Protein AF-Q225M8-F1 (afdb_monomer_lite)

pLDDT: mean 89.69, std 10.8, range [48.41, 98.25]

Organism: Tetrahymena thermophila (strain SB210) (NCBI:txid312017)

Radius of gyration: 11.69 Å; chains: 1; bounding box: 26×31×32 Å

Secondary structure (DSSP, 8-state):
-EEEEEES-EEES-EEEEEE-SSEEESSEEEEEES-EEES-EEEE-SSEEESSS--HHHHHHHTT-----EEES-SS-EEBTTB-----

Structure (mmCIF, N/CA/C/O backbone):
data_AF-Q225M8-F1
#
_entry.id   AF-Q225M8-F1
#
loop_
_atom_site.group_PDB
_atom_site.id
_atom_site.type_symbol
_atom_site.label_atom_id
_atom_site.label_alt_id
_atom_site.label_comp_id
_atom_site.label_asym_id
_atom_site.label_entity_id
_atom_site.label_seq_id
_atom_site.pdbx_PDB_ins_code
_atom_site.Cartn_x
_atom_site.Cartn_y
_atom_site.Cartn_z
_atom_site.occupancy
_atom_site.B_iso_or_equiv
_atom_site.auth_seq_id
_atom_site.auth_comp_id
_atom_site.auth_asym_id
_atom_site.auth_atom_id
_atom_site.pdbx_PDB_model_num
ATOM 1 N N . MET A 1 1 ? 7.087 19.510 2.359 1.00 70.06 1 MET A N 1
ATOM 2 C CA . MET A 1 1 ? 6.793 18.063 2.322 1.00 70.06 1 MET A CA 1
ATOM 3 C C . MET A 1 1 ? 5.297 17.924 2.098 1.00 70.06 1 MET A C 1
ATOM 5 O O . MET A 1 1 ? 4.554 18.565 2.831 1.00 70.06 1 MET A O 1
ATOM 9 N N . ALA A 1 2 ? 4.863 17.230 1.045 1.00 90.31 2 ALA A N 1
ATOM 10 C CA . ALA A 1 2 ? 3.438 17.099 0.745 1.00 90.31 2 ALA 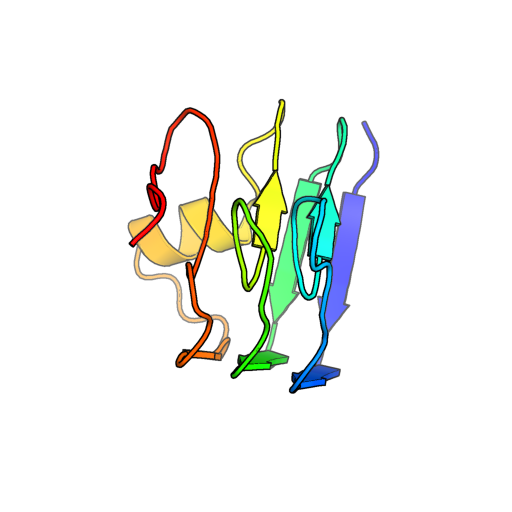A CA 1
ATOM 11 C C . ALA A 1 2 ? 2.821 15.974 1.588 1.00 90.31 2 ALA A C 1
ATOM 13 O O . ALA A 1 2 ? 3.490 14.989 1.905 1.00 90.31 2 ALA A O 1
ATOM 14 N N . SER A 1 3 ? 1.555 16.135 1.963 1.00 93.50 3 SER A N 1
ATOM 15 C CA . SER A 1 3 ? 0.804 15.132 2.713 1.00 93.50 3 SER A CA 1
ATOM 16 C C . SER A 1 3 ? -0.532 14.884 2.030 1.00 93.50 3 SER A C 1
ATOM 18 O O . SER A 1 3 ? -1.233 15.831 1.669 1.00 93.50 3 SER A O 1
ATOM 20 N N . LEU A 1 4 ? -0.863 13.608 1.846 1.00 94.69 4 LEU A N 1
ATOM 21 C CA . LEU A 1 4 ? -2.147 13.145 1.346 1.00 94.69 4 LEU A CA 1
ATOM 22 C C . LEU A 1 4 ? -2.936 12.520 2.498 1.00 94.69 4 LEU A C 1
ATOM 24 O O . LEU A 1 4 ? -2.418 11.702 3.256 1.00 94.69 4 LEU A O 1
ATOM 28 N N . THR A 1 5 ? -4.208 12.893 2.616 1.00 96.50 5 THR A N 1
ATOM 29 C CA . THR A 1 5 ? -5.146 12.286 3.564 1.00 96.50 5 THR A CA 1
ATOM 30 C C . THR A 1 5 ? -6.270 11.611 2.794 1.00 96.50 5 THR A C 1
ATOM 32 O O . THR A 1 5 ? -6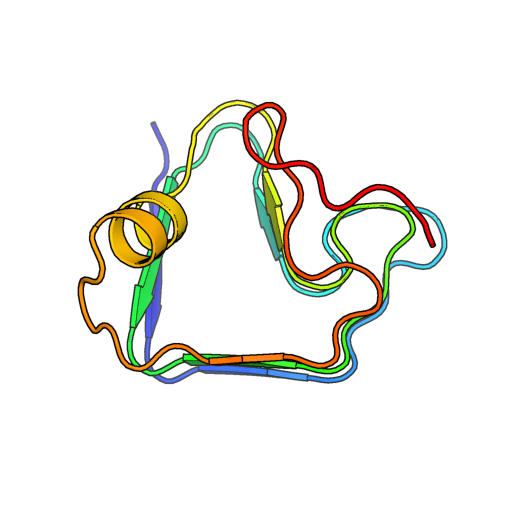.973 12.266 2.028 1.00 96.50 5 THR A O 1
ATOM 35 N N . ILE A 1 6 ? -6.454 10.311 3.017 1.00 97.31 6 ILE A N 1
ATOM 36 C CA . ILE A 1 6 ? -7.544 9.517 2.442 1.00 97.31 6 ILE A CA 1
ATOM 37 C C . ILE A 1 6 ? -8.462 9.069 3.576 1.00 97.31 6 ILE A C 1
ATOM 39 O O . ILE A 1 6 ? -8.005 8.472 4.552 1.00 97.31 6 ILE A O 1
ATOM 43 N N . LYS A 1 7 ? -9.762 9.346 3.449 1.00 97.69 7 LYS A N 1
ATOM 44 C CA . LYS A 1 7 ? -10.766 8.965 4.446 1.00 97.69 7 LYS A CA 1
ATOM 45 C C . LYS A 1 7 ? -11.995 8.382 3.777 1.00 97.69 7 LYS A C 1
ATOM 47 O O . LYS A 1 7 ? -12.519 8.999 2.856 1.00 97.69 7 LYS A O 1
ATOM 52 N N . LYS A 1 8 ? -12.510 7.275 4.321 1.00 98.06 8 LYS A N 1
ATOM 53 C CA . LYS A 1 8 ? -13.781 6.662 3.890 1.00 98.06 8 LYS A CA 1
ATOM 54 C C . LYS A 1 8 ? -13.820 6.373 2.382 1.00 98.06 8 LYS A C 1
ATOM 56 O O . LYS A 1 8 ? -14.842 6.592 1.735 1.00 98.06 8 LYS A O 1
ATOM 61 N N . SER A 1 9 ? -12.706 5.885 1.837 1.00 98.25 9 SER A N 1
ATOM 62 C CA . SER A 1 9 ? -12.548 5.609 0.405 1.00 98.25 9 SER A CA 1
ATOM 63 C C . SER A 1 9 ? -12.263 4.136 0.137 1.00 98.25 9 SER A C 1
ATOM 65 O O . SER A 1 9 ? -11.748 3.421 0.997 1.00 98.25 9 SER A O 1
ATOM 67 N N . ALA A 1 10 ? -12.544 3.691 -1.087 1.00 97.94 10 ALA A N 1
ATOM 68 C CA . ALA A 1 10 ? -12.218 2.349 -1.549 1.00 97.94 10 ALA A CA 1
ATOM 69 C C . ALA A 1 10 ? -11.466 2.403 -2.887 1.00 97.94 10 ALA A C 1
ATOM 71 O O . ALA A 1 10 ? -11.929 3.033 -3.834 1.00 97.94 10 ALA A O 1
ATOM 72 N N . PHE A 1 11 ? -10.326 1.717 -2.953 1.00 98.12 11 PHE A N 1
ATOM 73 C CA . PHE A 1 11 ? -9.530 1.497 -4.159 1.00 98.12 11 PHE A CA 1
ATOM 74 C C . PHE A 1 11 ? -9.512 -0.006 -4.435 1.00 98.12 11 PHE A C 1
ATOM 76 O O . PHE A 1 11 ? -8.840 -0.769 -3.731 1.00 98.12 11 PHE A O 1
ATOM 83 N N . ILE A 1 12 ? -10.316 -0.433 -5.407 1.00 98.12 12 ILE A N 1
ATOM 84 C CA . ILE A 1 12 ? -10.576 -1.846 -5.691 1.00 98.12 12 ILE A CA 1
ATOM 85 C C . ILE A 1 12 ? -10.271 -2.139 -7.162 1.00 98.12 12 ILE A C 1
ATOM 87 O O . ILE A 1 12 ? -10.629 -1.335 -8.019 1.00 98.12 12 ILE A O 1
ATOM 91 N N . ASP A 1 13 ? -9.608 -3.268 -7.426 1.00 97.50 13 ASP A N 1
ATOM 92 C CA . ASP A 1 13 ? -9.326 -3.803 -8.771 1.00 97.50 13 ASP A CA 1
ATOM 93 C C . ASP A 1 13 ? -8.563 -2.846 -9.714 1.00 97.50 13 ASP A C 1
ATOM 95 O O . ASP A 1 13 ? -8.669 -2.929 -10.940 1.00 97.50 13 ASP A O 1
ATOM 99 N N . ASN A 1 14 ? -7.751 -1.940 -9.159 1.00 97.75 14 ASN A N 1
ATOM 100 C CA . ASN A 1 14 ? -6.901 -1.049 -9.948 1.00 97.75 14 ASN A CA 1
ATOM 101 C C . ASN A 1 14 ? -5.632 -1.775 -10.407 1.00 97.75 14 ASN A C 1
ATOM 103 O O . ASN A 1 14 ? -5.081 -2.621 -9.693 1.00 97.75 14 ASN A O 1
ATOM 107 N N . GLN A 1 15 ? -5.161 -1.435 -11.610 1.00 96.06 15 GLN A N 1
ATOM 108 C CA . GLN A 1 15 ? -4.056 -2.140 -12.251 1.00 96.06 15 GLN A CA 1
ATOM 109 C C . GLN A 1 15 ? -3.017 -1.193 -12.850 1.00 96.06 15 GLN A C 1
ATOM 111 O O . GLN A 1 15 ? -3.337 -0.278 -13.605 1.00 96.06 15 GLN A O 1
ATOM 116 N N . ALA A 1 16 ? -1.750 -1.496 -12.579 1.00 94.75 16 ALA A N 1
ATOM 117 C CA . ALA A 1 16 ? -0.580 -0.855 -13.161 1.00 94.75 16 ALA A CA 1
ATOM 118 C C . ALA A 1 16 ? 0.386 -1.930 -13.695 1.00 94.75 16 ALA A C 1
ATOM 120 O O . ALA A 1 16 ? 1.440 -2.193 -13.115 1.00 94.75 16 ALA A O 1
ATOM 121 N N . LEU A 1 17 ? -0.001 -2.580 -14.802 1.00 87.12 17 LEU A N 1
ATOM 122 C CA . LEU A 1 17 ? 0.620 -3.811 -15.327 1.00 87.12 17 LEU A CA 1
ATOM 123 C C . LEU A 1 17 ? 2.141 -3.740 -15.525 1.00 87.12 17 LEU A C 1
ATOM 125 O O . LEU A 1 17 ? 2.816 -4.753 -15.384 1.00 87.12 17 LEU A O 1
ATOM 129 N N . LEU A 1 18 ? 2.672 -2.560 -15.851 1.00 89.19 18 LEU A N 1
ATOM 130 C CA . LEU A 1 18 ? 4.097 -2.331 -16.114 1.00 89.19 18 LEU A CA 1
ATOM 131 C C . LEU A 1 18 ? 4.706 -1.276 -15.174 1.00 89.19 18 LEU A C 1
ATOM 133 O O . LEU A 1 18 ? 5.712 -0.657 -15.508 1.00 89.19 18 LEU A O 1
ATOM 137 N N . SER A 1 19 ? 4.078 -1.021 -14.021 1.00 92.00 19 SER A N 1
ATOM 138 C CA . SER A 1 19 ? 4.489 0.042 -13.096 1.00 92.00 19 SER A CA 1
ATOM 139 C C . SER A 1 19 ? 4.314 -0.376 -11.628 1.00 92.00 19 SER A C 1
ATOM 141 O O . SER A 1 19 ? 4.279 -1.568 -11.308 1.00 92.00 19 SER A O 1
ATOM 143 N N . THR A 1 20 ? 4.271 0.599 -10.720 1.00 93.38 20 THR A N 1
ATOM 144 C CA . THR A 1 20 ? 4.203 0.410 -9.269 1.00 93.38 20 THR A CA 1
ATOM 145 C C . THR A 1 20 ? 2.962 1.061 -8.664 1.00 93.38 20 THR A C 1
ATOM 147 O O . THR A 1 20 ? 2.436 2.027 -9.217 1.00 93.38 20 THR A O 1
ATOM 150 N N . GLY A 1 21 ? 2.514 0.555 -7.511 1.00 93.25 21 GLY A N 1
ATOM 151 C CA . GLY A 1 21 ? 1.403 1.156 -6.772 1.00 93.25 21 GLY A CA 1
ATOM 152 C C . GLY A 1 21 ? 0.075 0.981 -7.496 1.00 93.25 21 GLY A C 1
ATOM 153 O O . GLY A 1 21 ? -0.474 1.961 -7.986 1.00 93.25 21 GLY A O 1
ATOM 154 N N . GLY A 1 22 ? -0.428 -0.255 -7.582 1.00 95.44 22 GLY A N 1
ATOM 155 C CA . GLY A 1 22 ? -1.616 -0.567 -8.390 1.00 95.44 22 GLY A CA 1
ATOM 156 C C . GLY A 1 22 ? -2.842 0.259 -8.006 1.00 95.44 22 GLY A C 1
ATOM 157 O O . GLY A 1 22 ? -3.610 0.619 -8.888 1.00 95.44 22 GLY A O 1
ATOM 158 N N . ALA A 1 23 ? -2.974 0.636 -6.729 1.00 97.06 23 ALA A N 1
ATOM 159 C CA . ALA A 1 23 ? -3.915 1.663 -6.285 1.00 97.06 23 ALA A CA 1
ATOM 160 C C . ALA A 1 23 ? -3.252 3.025 -6.045 1.00 97.06 23 ALA A C 1
ATOM 162 O O . ALA A 1 23 ? -3.771 4.052 -6.476 1.00 97.06 23 ALA A O 1
ATOM 163 N N . ILE A 1 24 ? -2.150 3.055 -5.288 1.00 96.25 24 ILE A N 1
ATOM 164 C CA . ILE A 1 24 ? -1.541 4.307 -4.825 1.00 96.25 24 ILE A CA 1
ATOM 165 C C . ILE A 1 24 ? -0.028 4.256 -5.024 1.00 96.25 24 ILE A C 1
ATOM 167 O O . ILE A 1 24 ? 0.644 3.339 -4.549 1.00 96.25 24 ILE A O 1
ATOM 171 N N . ASN A 1 25 ? 0.513 5.293 -5.658 1.00 94.88 25 ASN A N 1
ATOM 172 C CA . ASN A 1 25 ? 1.943 5.500 -5.847 1.00 94.88 25 ASN A CA 1
ATOM 173 C C . ASN A 1 25 ? 2.357 6.849 -5.236 1.00 94.88 25 ASN A C 1
ATOM 175 O O . ASN A 1 25 ? 1.879 7.899 -5.664 1.00 94.88 25 ASN A O 1
ATOM 179 N N . LEU A 1 26 ? 3.208 6.817 -4.208 1.00 93.88 26 LEU A N 1
ATOM 180 C CA . LEU A 1 26 ? 3.650 7.994 -3.460 1.00 93.88 26 LEU A CA 1
ATOM 181 C C . LEU A 1 26 ? 5.115 8.325 -3.755 1.00 93.88 26 LEU A C 1
ATOM 183 O O . LEU A 1 26 ? 6.020 7.534 -3.476 1.00 93.88 26 LEU A O 1
ATOM 187 N N . VAL A 1 27 ? 5.347 9.555 -4.213 1.00 92.19 27 VAL A N 1
ATOM 188 C CA . VAL A 1 27 ? 6.683 10.131 -4.416 1.00 92.19 27 VAL A CA 1
ATOM 189 C C . VAL A 1 27 ? 6.829 11.355 -3.517 1.00 92.19 27 VAL A C 1
ATOM 191 O O . VAL A 1 27 ? 6.001 12.266 -3.570 1.00 92.19 27 VAL A O 1
ATOM 194 N N . ASN A 1 28 ? 7.865 11.377 -2.672 1.00 92.00 28 ASN A N 1
ATOM 195 C CA . ASN A 1 28 ? 8.178 12.488 -1.758 1.00 92.00 28 ASN A CA 1
ATOM 196 C C . ASN A 1 28 ? 6.980 13.010 -0.929 1.00 92.00 28 ASN A C 1
ATOM 198 O O . ASN A 1 28 ? 6.909 14.201 -0.609 1.00 92.00 28 ASN A O 1
ATOM 202 N N . SER A 1 29 ? 6.037 12.125 -0.590 1.00 93.00 29 SER A N 1
ATOM 203 C CA . SER A 1 29 ? 4.783 12.478 0.083 1.00 93.00 29 SER A CA 1
ATOM 204 C C . SER A 1 29 ? 4.467 11.518 1.224 1.00 93.00 29 SER A C 1
ATOM 206 O O . SER A 1 29 ? 4.710 10.317 1.107 1.00 93.00 29 SER A O 1
ATOM 208 N N . ASN A 1 30 ? 3.902 12.049 2.308 1.00 94.69 30 ASN A N 1
ATOM 209 C CA . ASN A 1 30 ? 3.308 11.240 3.370 1.00 94.69 30 ASN A CA 1
ATOM 210 C C . ASN A 1 30 ? 1.874 1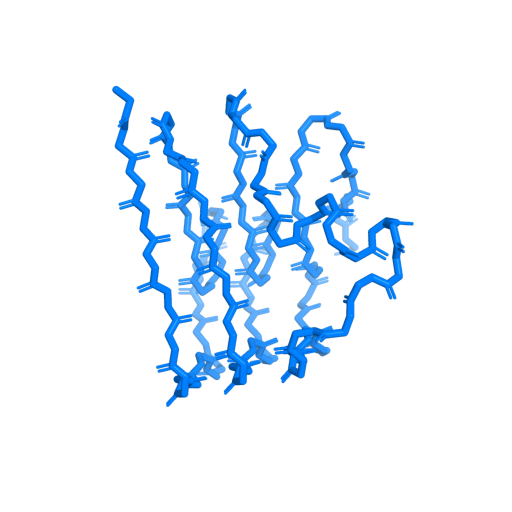0.829 2.991 1.00 94.69 30 ASN A C 1
ATOM 212 O O . ASN A 1 30 ? 1.199 11.545 2.246 1.00 94.69 30 ASN A O 1
ATOM 216 N N . LEU A 1 31 ? 1.399 9.708 3.534 1.00 95.56 31 LEU A N 1
ATOM 217 C CA . LEU A 1 31 ? 0.014 9.266 3.417 1.00 95.56 31 LEU A CA 1
ATOM 218 C C . LEU A 1 31 ? -0.545 8.868 4.786 1.00 95.56 31 LEU A C 1
ATOM 220 O O . LEU A 1 31 ? -0.071 7.924 5.421 1.00 95.56 31 LEU A O 1
ATOM 224 N N . MET A 1 32 ? -1.621 9.551 5.170 1.00 96.25 32 MET A N 1
ATOM 225 C CA . MET A 1 32 ? -2.517 9.150 6.250 1.00 96.25 32 MET A CA 1
ATOM 226 C C . MET A 1 32 ? -3.779 8.522 5.658 1.00 96.25 32 MET A C 1
ATOM 228 O O . MET A 1 32 ? -4.379 9.064 4.724 1.00 96.25 32 MET A O 1
ATOM 232 N N . MET A 1 33 ? -4.205 7.394 6.222 1.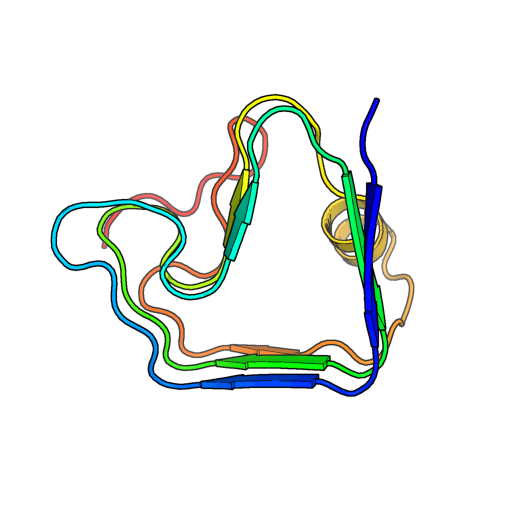00 96.44 33 MET A N 1
ATOM 233 C CA . MET A 1 33 ? -5.423 6.699 5.809 1.00 96.44 33 MET A CA 1
ATOM 234 C C . MET A 1 33 ? -6.324 6.429 7.003 1.00 96.44 33 MET A C 1
ATOM 236 O O . MET A 1 33 ? -5.845 6.011 8.055 1.00 96.44 33 MET A O 1
ATOM 240 N N . GLU A 1 34 ? -7.630 6.590 6.818 1.00 97.25 34 GLU A N 1
ATOM 241 C CA . GLU A 1 34 ? -8.630 6.281 7.839 1.00 97.25 34 GLU A CA 1
ATOM 242 C C . GLU A 1 34 ? -9.892 5.675 7.210 1.00 97.25 34 GLU A C 1
ATOM 244 O O . GLU A 1 34 ? -10.399 6.176 6.199 1.00 97.25 34 GLU A O 1
ATOM 249 N N . ASN A 1 35 ? -10.441 4.624 7.822 1.00 97.62 35 ASN A N 1
ATOM 250 C CA . ASN A 1 35 ? -11.684 3.966 7.405 1.00 97.62 35 ASN A CA 1
ATOM 251 C C . ASN A 1 35 ? -11.720 3.631 5.898 1.00 97.62 35 ASN A C 1
ATOM 253 O O . ASN A 1 35 ? -12.739 3.855 5.246 1.00 97.62 35 ASN A O 1
ATOM 257 N N . SER A 1 36 ? -10.599 3.193 5.318 1.00 97.94 36 SER A N 1
ATOM 258 C CA . SER A 1 36 ? -10.458 3.031 3.865 1.00 97.94 36 SER A CA 1
ATOM 259 C C . SER A 1 36 ? -10.029 1.623 3.455 1.00 97.94 36 SER A C 1
ATOM 261 O O . SER A 1 36 ? -9.398 0.893 4.219 1.00 97.94 36 SER A O 1
ATOM 263 N N . VAL A 1 37 ? -10.350 1.236 2.222 1.00 97.44 37 VAL A N 1
ATOM 264 C CA . VAL A 1 37 ? -10.076 -0.102 1.679 1.00 97.44 37 VAL A CA 1
ATOM 265 C C . VAL A 1 37 ? -9.163 -0.002 0.459 1.00 97.44 37 VAL A C 1
ATOM 267 O O . VAL A 1 37 ? -9.432 0.769 -0.455 1.00 97.44 37 VAL A O 1
ATOM 270 N N . VAL A 1 38 ? -8.103 -0.811 0.424 1.00 97.12 38 VAL A N 1
ATOM 271 C CA . VAL A 1 38 ? -7.243 -1.032 -0.749 1.00 97.12 38 VAL A CA 1
ATOM 272 C C . VAL A 1 38 ? -7.192 -2.533 -0.998 1.00 97.12 38 VAL A C 1
ATOM 274 O O . VAL A 1 38 ? -6.468 -3.257 -0.305 1.00 97.12 38 VAL A O 1
ATOM 277 N N . SER A 1 39 ? -7.993 -3.014 -1.950 1.00 97.44 39 SER A N 1
ATOM 278 C CA . SER A 1 39 ? -8.147 -4.450 -2.187 1.00 97.44 39 SER A CA 1
ATOM 279 C C . SER A 1 39 ? -8.052 -4.862 -3.646 1.00 97.44 39 SER A C 1
ATOM 281 O O . SER A 1 39 ? -8.510 -4.147 -4.526 1.00 97.44 39 SER A O 1
ATOM 283 N N . SER A 1 40 ? -7.501 -6.053 -3.883 1.00 96.69 40 SER A N 1
ATOM 284 C CA . SER A 1 40 ? -7.481 -6.694 -5.208 1.00 96.69 40 SER A CA 1
ATOM 285 C C . SER A 1 40 ? -6.754 -5.890 -6.295 1.00 96.69 40 SER A C 1
ATOM 287 O O . SER A 1 40 ? -6.977 -6.078 -7.484 1.00 96.69 40 SER A O 1
ATOM 289 N N . ASN A 1 41 ? -5.848 -4.997 -5.898 1.00 96.50 41 ASN A N 1
ATOM 290 C CA . ASN A 1 41 ? -5.078 -4.182 -6.828 1.00 96.50 41 ASN A CA 1
ATOM 291 C C . ASN A 1 41 ? -3.792 -4.900 -7.272 1.00 96.50 41 ASN A C 1
ATOM 293 O O . ASN A 1 41 ? -3.197 -5.697 -6.527 1.00 96.50 41 ASN A O 1
ATOM 297 N N . GLN A 1 42 ? -3.342 -4.595 -8.488 1.00 94.50 42 GLN A N 1
ATOM 298 C CA . GLN A 1 42 ? -2.230 -5.276 -9.146 1.00 94.50 42 GLN A CA 1
ATOM 299 C C . GLN A 1 42 ? -1.226 -4.287 -9.746 1.00 94.50 42 GLN A C 1
ATOM 301 O O . GLN A 1 42 ? -1.583 -3.330 -10.422 1.00 94.50 42 GLN A O 1
ATOM 306 N N . ALA A 1 43 ? 0.058 -4.551 -9.534 1.00 93.62 43 ALA A N 1
ATOM 307 C CA . ALA A 1 43 ? 1.178 -3.860 -10.166 1.00 93.62 43 ALA A CA 1
ATOM 308 C C . ALA A 1 43 ? 2.407 -4.772 -10.115 1.00 93.62 43 ALA A C 1
ATOM 310 O O . ALA A 1 43 ? 2.403 -5.744 -9.352 1.00 93.62 43 ALA A O 1
ATOM 311 N N . LEU A 1 44 ? 3.468 -4.440 -10.857 1.00 89.62 44 LEU A N 1
ATOM 312 C CA . LEU A 1 44 ? 4.737 -5.168 -10.739 1.00 89.62 44 LEU A CA 1
ATOM 313 C C . LEU A 1 44 ? 5.311 -5.031 -9.324 1.00 89.62 44 LEU A C 1
ATOM 315 O O . LEU A 1 44 ? 5.798 -5.994 -8.749 1.00 89.62 44 LEU A O 1
ATOM 319 N N . ILE A 1 45 ? 5.232 -3.841 -8.727 1.00 89.06 45 ILE A N 1
ATOM 320 C CA . ILE A 1 45 ? 5.767 -3.591 -7.383 1.00 89.06 45 ILE A CA 1
ATOM 321 C C . ILE A 1 45 ? 4.736 -2.821 -6.562 1.00 89.06 45 ILE A C 1
ATOM 323 O O . ILE A 1 45 ? 4.227 -1.793 -7.002 1.00 89.06 45 ILE A O 1
ATOM 327 N N . GLY A 1 46 ? 4.429 -3.303 -5.354 1.00 89.12 46 GLY A N 1
ATOM 328 C CA . GLY A 1 46 ? 3.429 -2.665 -4.492 1.00 89.12 46 GLY A CA 1
ATOM 329 C C . GLY A 1 46 ? 2.041 -2.658 -5.135 1.00 89.12 46 GLY A C 1
ATOM 330 O O . GLY A 1 46 ? 1.457 -1.600 -5.334 1.00 89.12 46 GLY A O 1
ATOM 331 N N . GLY A 1 47 ? 1.521 -3.835 -5.492 1.00 90.31 47 GLY A N 1
ATOM 332 C CA . GLY A 1 47 ? 0.201 -4.018 -6.107 1.00 90.31 47 GLY A CA 1
ATOM 333 C C . GLY A 1 47 ? -0.934 -3.234 -5.444 1.00 90.31 47 GLY A C 1
ATOM 334 O O . GLY A 1 47 ? -1.782 -2.721 -6.152 1.00 90.31 47 GLY A O 1
ATOM 335 N N . GLY A 1 48 ? -0.916 -3.060 -4.123 1.00 94.25 48 GLY A N 1
ATOM 336 C CA . GLY A 1 48 ? -1.755 -2.088 -3.426 1.00 94.25 48 GLY A CA 1
ATOM 337 C C . GLY A 1 48 ? -1.115 -0.704 -3.448 1.00 94.25 48 GLY A C 1
ATOM 338 O O . GLY A 1 48 ? -1.510 0.166 -4.222 1.00 94.25 48 GLY A O 1
ATOM 339 N N . ILE A 1 49 ? -0.128 -0.505 -2.576 1.00 94.44 49 ILE A N 1
ATOM 340 C CA . ILE A 1 49 ? 0.510 0.800 -2.372 1.00 94.44 49 ILE A CA 1
ATOM 341 C C . ILE A 1 49 ? 2.023 0.686 -2.562 1.00 94.44 49 ILE A C 1
ATOM 343 O O . ILE A 1 49 ? 2.659 -0.236 -2.046 1.00 94.44 49 ILE A O 1
ATOM 347 N N . TYR A 1 50 ? 2.595 1.663 -3.258 1.00 94.38 50 TYR A N 1
ATOM 348 C CA . TYR A 1 50 ? 4.031 1.874 -3.402 1.00 94.38 50 TYR A CA 1
ATOM 349 C C . TYR A 1 50 ? 4.432 3.239 -2.823 1.00 94.38 50 TYR A C 1
ATOM 351 O O . TYR A 1 50 ? 3.761 4.239 -3.082 1.00 94.38 50 TYR A O 1
ATOM 359 N N . TYR A 1 51 ? 5.541 3.297 -2.082 1.00 93.00 51 TYR A N 1
ATOM 360 C CA . TYR A 1 51 ? 6.158 4.544 -1.619 1.00 93.00 51 TYR A CA 1
ATOM 361 C C . TYR A 1 51 ? 7.694 4.457 -1.650 1.00 93.00 51 TYR A C 1
ATOM 363 O O . TYR A 1 51 ? 8.267 3.403 -1.374 1.00 93.00 51 TYR A O 1
ATOM 371 N N . GLN A 1 52 ? 8.376 5.558 -1.991 1.00 88.06 52 GLN A N 1
ATOM 372 C CA . GLN A 1 52 ? 9.821 5.528 -2.279 1.00 88.06 52 GLN A CA 1
ATOM 373 C C . GLN A 1 52 ? 10.715 6.209 -1.223 1.00 88.06 52 GLN A C 1
ATOM 375 O O . GLN A 1 52 ? 11.711 5.614 -0.813 1.00 88.06 52 GLN A O 1
ATOM 380 N N . GLN A 1 53 ? 10.406 7.439 -0.793 1.00 87.62 53 GLN A N 1
ATOM 381 C CA . GLN A 1 53 ? 11.297 8.227 0.086 1.00 87.62 53 GLN A CA 1
ATOM 382 C C . GLN A 1 53 ? 10.794 8.373 1.522 1.00 87.62 53 GLN A C 1
ATOM 384 O O . GLN A 1 53 ? 11.591 8.373 2.455 1.00 87.62 53 GLN A O 1
ATOM 389 N N . ILE A 1 54 ? 9.482 8.527 1.700 1.00 91.06 54 ILE A N 1
ATOM 390 C CA . ILE A 1 54 ? 8.861 8.783 3.002 1.00 91.06 54 ILE A CA 1
ATOM 391 C C . ILE A 1 54 ? 8.098 7.534 3.405 1.00 91.06 54 ILE A C 1
ATOM 393 O O . ILE A 1 54 ? 7.304 7.033 2.613 1.00 91.06 54 ILE A O 1
ATOM 397 N N . ILE A 1 55 ? 8.336 7.049 4.624 1.00 92.12 55 ILE A N 1
ATOM 398 C CA . ILE A 1 55 ? 7.523 5.993 5.229 1.00 92.12 55 ILE A CA 1
ATOM 399 C C . ILE A 1 55 ? 6.169 6.616 5.582 1.00 92.12 55 ILE A C 1
ATOM 401 O O . ILE A 1 55 ? 6.149 7.530 6.405 1.00 92.12 55 ILE A O 1
ATOM 405 N N . PRO A 1 56 ? 5.055 6.165 4.983 1.00 93.69 56 PRO A N 1
ATOM 406 C CA . PRO A 1 56 ? 3.755 6.741 5.271 1.00 93.69 56 PRO A CA 1
ATOM 407 C C . PRO A 1 56 ? 3.308 6.493 6.712 1.00 93.69 56 PRO A C 1
ATOM 409 O O . PRO A 1 56 ? 3.528 5.404 7.246 1.00 93.69 56 PRO A O 1
ATOM 412 N N . ASP A 1 57 ? 2.588 7.443 7.303 1.00 94.38 57 ASP A N 1
ATOM 413 C CA . ASP A 1 57 ? 2.065 7.310 8.668 1.00 94.38 57 ASP A CA 1
ATOM 414 C C . ASP A 1 57 ? 1.195 6.058 8.824 1.00 94.38 57 ASP A C 1
ATOM 416 O O . ASP A 1 57 ? 1.343 5.337 9.803 1.00 94.38 57 ASP A O 1
ATOM 420 N N . PHE A 1 58 ? 0.382 5.698 7.818 1.00 90.31 58 PHE A N 1
ATOM 421 C CA . PHE A 1 58 ? -0.450 4.487 7.904 1.00 90.31 58 PHE A CA 1
ATOM 422 C C . PHE A 1 58 ? 0.376 3.192 8.070 1.00 90.31 58 PHE A C 1
ATOM 424 O O . PHE A 1 58 ? -0.118 2.201 8.612 1.00 90.31 58 PHE A O 1
ATOM 431 N N . VAL A 1 59 ? 1.627 3.182 7.595 1.00 89.75 59 VAL A N 1
ATOM 432 C CA . VAL A 1 59 ? 2.559 2.056 7.746 1.00 89.75 59 VAL A CA 1
ATOM 433 C C . VAL A 1 59 ? 3.129 2.011 9.164 1.00 89.75 59 VAL A C 1
ATOM 435 O O . VAL A 1 59 ? 3.251 0.932 9.754 1.00 89.75 59 VAL A O 1
ATOM 438 N N . LEU A 1 60 ? 3.458 3.176 9.724 1.00 90.69 60 LEU A N 1
ATOM 439 C CA . LEU A 1 60 ? 3.876 3.299 11.120 1.00 90.69 60 LEU A CA 1
ATOM 440 C C . LEU A 1 60 ? 2.735 2.898 12.056 1.00 90.69 60 LEU A C 1
ATOM 442 O O . LEU A 1 60 ? 2.951 2.119 12.979 1.00 90.69 60 LEU A O 1
ATOM 446 N N . ASP A 1 61 ? 1.514 3.334 11.761 1.00 91.50 61 ASP A N 1
ATOM 447 C CA . ASP A 1 61 ? 0.307 2.975 12.498 1.00 91.50 61 ASP A CA 1
ATOM 448 C C . ASP A 1 61 ? 0.065 1.463 12.484 1.00 91.50 61 ASP A C 1
ATOM 450 O O . ASP A 1 61 ? -0.168 0.868 13.537 1.00 91.50 61 ASP A O 1
ATOM 454 N N . LEU A 1 62 ? 0.214 0.811 11.323 1.00 84.56 62 LEU A N 1
ATOM 455 C CA . LEU A 1 62 ? 0.127 -0.648 11.211 1.00 84.56 62 LEU A CA 1
ATOM 456 C C . LEU A 1 62 ? 1.172 -1.351 12.094 1.00 84.56 62 LEU A C 1
ATOM 458 O O . LEU A 1 62 ? 0.858 -2.337 12.762 1.00 84.56 62 LEU A O 1
ATOM 462 N N . THR A 1 63 ? 2.401 -0.831 12.120 1.00 85.81 63 THR A N 1
ATOM 463 C CA . THR A 1 63 ? 3.509 -1.376 12.925 1.00 85.81 63 THR A CA 1
ATOM 464 C C . THR A 1 63 ? 3.266 -1.174 14.425 1.00 85.81 63 THR A C 1
ATOM 466 O O . THR A 1 63 ? 3.497 -2.080 15.224 1.00 85.81 63 THR A O 1
ATOM 469 N N . ASN A 1 64 ? 2.722 -0.015 14.798 1.00 89.88 64 ASN A N 1
ATOM 470 C CA . ASN A 1 64 ? 2.390 0.367 16.170 1.00 89.88 64 ASN A CA 1
ATOM 471 C C . ASN A 1 64 ? 1.035 -0.182 16.644 1.00 89.88 64 ASN A C 1
ATOM 473 O O . ASN A 1 64 ? 0.623 0.100 17.768 1.00 89.88 64 ASN A O 1
ATOM 477 N N . LYS A 1 65 ? 0.340 -0.972 15.811 1.00 88.44 65 LYS A N 1
ATOM 478 C CA . LYS A 1 65 ? -1.007 -1.509 16.078 1.00 88.44 65 LYS A CA 1
ATOM 479 C C . LYS A 1 65 ? -2.045 -0.420 16.383 1.00 88.44 65 LYS A C 1
ATOM 481 O O . LYS A 1 65 ? -3.003 -0.660 17.117 1.00 88.44 65 LYS A O 1
ATOM 486 N N . ILE A 1 66 ? -1.869 0.767 15.811 1.00 91.50 66 ILE A N 1
ATOM 487 C CA . ILE A 1 66 ? -2.854 1.845 15.858 1.00 91.50 66 ILE A CA 1
ATOM 488 C C . ILE A 1 66 ? -3.998 1.476 14.908 1.00 91.50 66 ILE A C 1
ATOM 490 O O . ILE A 1 66 ? -3.792 1.146 13.737 1.00 91.50 66 ILE A O 1
ATOM 494 N N . ILE A 1 67 ? -5.224 1.489 15.430 1.00 88.94 67 ILE A N 1
ATOM 495 C CA . ILE A 1 67 ? -6.412 1.068 14.687 1.00 88.94 67 ILE A CA 1
ATOM 496 C C . ILE A 1 67 ? -7.007 2.276 13.963 1.00 88.94 67 ILE A C 1
ATOM 498 O O . ILE A 1 67 ? -7.693 3.092 14.568 1.00 88.94 67 ILE A O 1
ATOM 502 N N . ASN A 1 68 ? -6.797 2.336 12.648 1.00 92.12 68 ASN A N 1
ATOM 503 C CA . ASN A 1 68 ? -7.395 3.345 11.762 1.00 92.12 68 ASN A CA 1
ATOM 504 C C . ASN A 1 68 ? -8.505 2.780 10.858 1.00 92.12 68 ASN A C 1
ATOM 506 O O . ASN A 1 68 ? -8.902 3.422 9.888 1.00 92.12 68 ASN A O 1
ATOM 510 N N . ASN A 1 69 ? -8.982 1.557 11.131 1.00 95.19 69 ASN A N 1
ATOM 511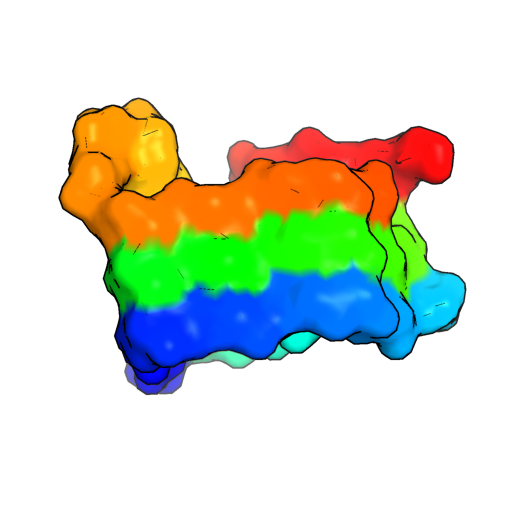 C CA . ASN A 1 69 ? -10.005 0.848 10.344 1.00 95.19 69 ASN A CA 1
ATOM 512 C C . ASN A 1 69 ? -9.695 0.754 8.837 1.00 95.19 69 ASN A C 1
ATOM 514 O O . ASN A 1 69 ? -10.606 0.760 8.008 1.00 95.19 69 ASN A O 1
ATOM 518 N N . ASN A 1 70 ? -8.413 0.681 8.469 1.00 93.88 70 ASN A N 1
ATOM 519 C CA . ASN A 1 70 ? -8.016 0.463 7.082 1.00 93.88 70 ASN A CA 1
ATOM 520 C C . ASN A 1 70 ? -7.887 -1.027 6.780 1.00 93.88 70 ASN A C 1
ATOM 522 O O . ASN A 1 70 ? -7.365 -1.792 7.592 1.00 93.88 70 ASN A O 1
ATOM 526 N N . ILE A 1 71 ? -8.297 -1.425 5.580 1.00 93.62 71 ILE A N 1
ATOM 527 C CA . ILE A 1 71 ? -8.180 -2.800 5.096 1.00 93.62 71 ILE A CA 1
ATOM 528 C C . ILE A 1 71 ? -7.285 -2.803 3.860 1.00 93.62 71 ILE A C 1
ATOM 530 O O . ILE A 1 71 ? -7.619 -2.195 2.847 1.00 93.62 71 ILE A O 1
ATOM 534 N N . ILE A 1 72 ? -6.152 -3.509 3.937 1.00 92.38 72 ILE A N 1
ATOM 535 C CA . ILE A 1 72 ? -5.241 -3.725 2.804 1.00 92.38 72 ILE A CA 1
ATOM 536 C C . ILE A 1 72 ? -5.125 -5.233 2.562 1.00 92.38 72 ILE A C 1
ATOM 538 O O . ILE A 1 72 ? -4.388 -5.951 3.250 1.00 92.38 72 ILE A O 1
ATOM 542 N N . SER A 1 73 ? -5.881 -5.735 1.590 1.00 92.88 73 SER A N 1
ATOM 543 C CA . SER A 1 73 ? -6.095 -7.173 1.382 1.00 92.88 73 SER A CA 1
ATOM 544 C C . SER A 1 73 ? -6.041 -7.558 -0.088 1.00 92.88 73 SER A C 1
ATOM 546 O O . SER A 1 73 ? -6.299 -6.736 -0.946 1.00 92.88 73 SER A O 1
ATOM 548 N N . GLN A 1 74 ? -5.723 -8.815 -0.395 1.00 93.06 74 GLN A N 1
ATOM 549 C CA . GLN A 1 74 ? -5.870 -9.391 -1.746 1.00 93.06 74 GLN A CA 1
ATOM 550 C C . GLN A 1 74 ? -5.124 -8.671 -2.890 1.00 93.06 74 GLN A C 1
ATOM 552 O O . GLN A 1 74 ? -5.303 -9.021 -4.046 1.00 93.06 74 GLN A O 1
ATOM 557 N N . ASN A 1 75 ? -4.258 -7.699 -2.600 1.00 91.12 75 ASN A N 1
ATOM 558 C CA . ASN A 1 75 ? -3.416 -7.080 -3.617 1.00 91.12 75 ASN A CA 1
ATOM 559 C C . ASN A 1 75 ? -2.257 -8.024 -3.969 1.00 91.12 75 ASN A C 1
ATOM 561 O O . ASN A 1 75 ? -1.665 -8.616 -3.059 1.00 91.12 75 ASN A O 1
ATOM 565 N N . PHE A 1 76 ? -1.899 -8.114 -5.254 1.00 87.25 76 PHE A N 1
ATOM 566 C CA . PHE A 1 76 ? -0.850 -9.020 -5.757 1.00 87.25 76 PHE A CA 1
ATOM 567 C C . PHE A 1 76 ? 0.491 -8.841 -5.012 1.00 87.25 76 PHE A C 1
ATOM 569 O O . PHE A 1 76 ? 1.169 -9.807 -4.673 1.00 87.25 76 PHE A O 1
ATOM 576 N N . ALA A 1 77 ? 0.795 -7.599 -4.627 1.00 80.94 77 ALA A N 1
ATOM 577 C CA . ALA A 1 77 ? 1.737 -7.254 -3.567 1.00 80.94 77 ALA A CA 1
ATOM 578 C C . ALA A 1 77 ? 1.080 -6.188 -2.678 1.00 80.94 77 ALA A C 1
ATOM 580 O O . ALA A 1 77 ? 0.624 -5.172 -3.190 1.00 80.94 77 ALA A O 1
ATOM 581 N N . LYS A 1 78 ? 0.975 -6.392 -1.357 1.00 83.06 78 LYS A N 1
ATOM 582 C CA . LYS A 1 78 ? 0.189 -5.483 -0.493 1.00 83.06 78 LYS A CA 1
ATOM 583 C C . LYS A 1 78 ? 0.769 -4.071 -0.455 1.00 83.06 78 LYS A C 1
ATOM 585 O O . LYS A 1 78 ? 0.076 -3.119 -0.802 1.00 83.06 78 LYS A O 1
ATOM 590 N N . LEU A 1 79 ? 2.022 -3.967 -0.025 1.00 86.62 79 LEU A N 1
ATOM 591 C CA . LEU A 1 79 ? 2.729 -2.719 0.238 1.00 86.62 79 LEU A CA 1
ATOM 592 C C . LEU A 1 79 ? 4.178 -2.866 -0.205 1.00 86.62 79 LEU A C 1
ATOM 594 O O . LEU A 1 79 ? 4.798 -3.877 0.103 1.00 86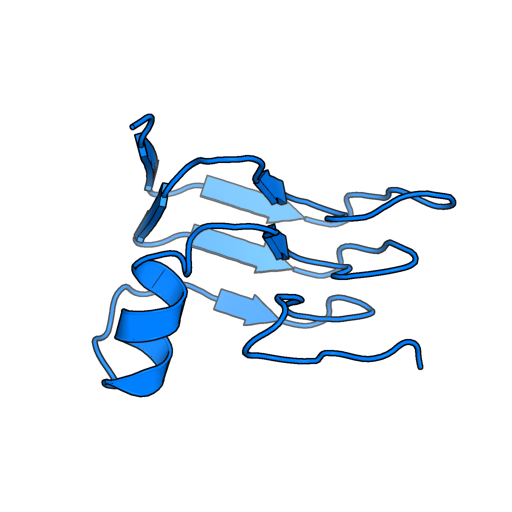.62 79 LEU A O 1
ATOM 598 N N . TYR A 1 80 ? 4.729 -1.864 -0.875 1.00 90.69 80 TYR A N 1
ATOM 599 C CA . TYR A 1 80 ? 6.164 -1.791 -1.108 1.00 90.69 80 TYR A CA 1
ATOM 600 C C . TYR A 1 80 ? 6.715 -0.446 -0.653 1.00 90.69 80 TYR A C 1
ATOM 602 O O . TYR A 1 80 ? 6.228 0.604 -1.068 1.00 90.69 80 TYR A O 1
ATOM 610 N N . GLY A 1 81 ? 7.795 -0.509 0.115 1.00 84.38 81 GLY A N 1
ATOM 611 C CA . GLY A 1 81 ? 8.751 0.570 0.294 1.00 84.38 81 GLY A CA 1
ATOM 612 C C . GLY A 1 81 ? 10.108 0.005 0.693 1.00 84.38 81 GLY A C 1
ATOM 613 O O . GLY A 1 81 ? 10.216 -1.162 1.065 1.00 84.38 81 GLY A O 1
ATOM 614 N N . ASN A 1 82 ? 11.162 0.819 0.641 1.00 72.81 82 ASN A N 1
ATOM 615 C CA . ASN A 1 82 ? 12.524 0.347 0.942 1.00 72.81 82 ASN A CA 1
ATOM 616 C C . ASN A 1 82 ? 12.668 -0.266 2.352 1.00 72.81 82 ASN A C 1
ATOM 618 O O . ASN A 1 82 ? 13.542 -1.095 2.575 1.00 72.81 82 ASN A O 1
ATOM 622 N N . ASN A 1 83 ? 11.804 0.117 3.296 1.00 71.94 83 ASN A N 1
ATOM 623 C CA . ASN A 1 83 ? 11.754 -0.406 4.664 1.00 71.94 83 ASN A CA 1
ATOM 624 C C . ASN A 1 83 ? 10.756 -1.565 4.864 1.00 71.94 83 ASN A C 1
ATOM 626 O O . ASN A 1 83 ? 10.746 -2.165 5.933 1.00 71.94 83 ASN A O 1
ATOM 630 N N . LEU A 1 84 ? 9.907 -1.863 3.876 1.00 67.75 84 LEU A N 1
ATOM 631 C CA . LEU A 1 84 ? 8.884 -2.912 3.914 1.00 67.75 84 LEU A CA 1
ATOM 632 C C . LEU A 1 84 ? 8.740 -3.511 2.512 1.00 67.75 84 LEU A C 1
ATOM 634 O O . LEU A 1 84 ? 8.020 -3.000 1.653 1.00 67.75 84 LEU A O 1
ATOM 638 N N . GLY A 1 85 ? 9.466 -4.600 2.274 1.00 59.16 85 GLY A N 1
ATOM 639 C CA . GLY A 1 85 ? 9.439 -5.294 0.996 1.00 59.16 85 GLY A CA 1
ATOM 640 C C . GLY A 1 85 ? 8.241 -6.234 0.885 1.00 59.16 85 GLY A C 1
ATOM 641 O O . GLY A 1 85 ? 8.191 -7.256 1.563 1.00 59.16 85 GLY A O 1
ATOM 642 N N . SER A 1 86 ? 7.319 -5.947 -0.033 1.00 57.59 86 SER A N 1
ATOM 643 C CA . SER A 1 86 ? 6.540 -6.990 -0.705 1.00 57.59 86 SER A CA 1
ATOM 644 C C . SER A 1 86 ? 7.201 -7.203 -2.062 1.00 57.59 86 SER A C 1
ATOM 646 O O . SER A 1 86 ? 6.938 -6.472 -3.015 1.00 57.59 86 SER A O 1
ATOM 648 N N . THR A 1 87 ? 8.146 -8.137 -2.123 1.00 51.34 87 THR A N 1
ATOM 649 C CA . THR A 1 87 ? 8.799 -8.517 -3.379 1.00 51.34 87 THR A CA 1
ATOM 650 C C . THR A 1 87 ? 7.812 -9.264 -4.270 1.00 51.34 87 THR A C 1
ATOM 652 O O . THR A 1 87 ? 6.933 -9.962 -3.758 1.00 51.34 87 THR A O 1
ATOM 655 N N . LEU A 1 88 ? 7.973 -9.084 -5.586 1.00 48.41 88 LEU A N 1
ATOM 656 C CA . LEU A 1 88 ? 7.274 -9.805 -6.654 1.00 48.41 88 LEU A CA 1
ATOM 657 C C . LEU A 1 88 ? 7.058 -11.277 -6.261 1.00 48.41 88 LEU A C 1
ATOM 659 O O . LEU A 1 88 ? 8.023 -11.966 -5.924 1.00 48.41 88 LEU A O 1
ATOM 663 N N . ARG A 1 89 ? 5.800 -11.726 -6.266 1.00 48.50 89 ARG A N 1
ATOM 664 C CA . ARG A 1 89 ? 5.467 -13.151 -6.337 1.00 48.50 89 ARG A CA 1
ATOM 665 C C . ARG A 1 89 ? 5.174 -13.512 -7.780 1.00 48.50 89 ARG A C 1
ATOM 667 O O . ARG A 1 89 ? 4.596 -12.648 -8.472 1.00 48.50 89 ARG A O 1
#

Sequence (89 aa):
MASLTIKKSAFIDNQALLSTGGAINLVNSNLMMENSVVSSNQALIGGGIYYQQIIPDFVLDLTNKIINNNIISQNFAKLYGNNLGSTLR

Foldseek 3Di:
DAEDEEELEEFAAAEDAAAEASREEDEPYAYDYALYEFAQAEDQFQSHYEYEDDDHVVNVCVVVVPDRNYYQYHGQFRYDYPVDDSHHD